Protein AF-A0A1V4T0J8-F1 (afdb_monomer)

Structure (mmCIF, N/CA/C/O backbone):
data_AF-A0A1V4T0J8-F1
#
_entry.id   AF-A0A1V4T0J8-F1
#
loop_
_atom_site.group_PDB
_atom_site.id
_atom_site.type_symbol
_atom_site.label_atom_id
_atom_site.label_alt_id
_atom_site.label_comp_id
_atom_site.label_asym_id
_atom_site.label_entity_id
_atom_site.label_seq_id
_atom_site.pdbx_PDB_ins_code
_atom_site.Cartn_x
_atom_site.Cartn_y
_atom_site.Cartn_z
_atom_site.occupancy
_atom_site.B_iso_or_equiv
_atom_site.auth_seq_id
_atom_site.auth_comp_id
_atom_site.auth_asym_id
_atom_site.auth_atom_id
_atom_site.pdbx_PDB_model_num
ATOM 1 N N . GLU A 1 1 ? 4.152 -13.147 -0.275 1.00 86.25 1 GLU A N 1
ATOM 2 C CA . GLU A 1 1 ? 4.054 -11.959 -1.147 1.00 86.25 1 GLU A CA 1
ATOM 3 C C . GLU A 1 1 ? 3.995 -10.696 -0.286 1.00 86.25 1 GLU A C 1
ATOM 5 O O . GLU A 1 1 ? 3.282 -10.705 0.717 1.00 86.25 1 GLU A O 1
ATOM 10 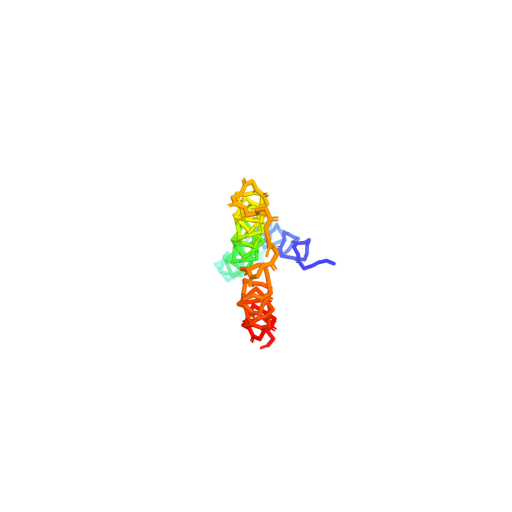N N . PHE A 1 2 ? 4.764 -9.654 -0.624 1.00 94.50 2 PHE A N 1
ATOM 11 C CA . PHE A 1 2 ? 4.888 -8.417 0.167 1.00 94.50 2 PHE A CA 1
ATOM 12 C C . PHE A 1 2 ? 3.608 -7.562 0.140 1.00 94.50 2 PHE A C 1
ATOM 14 O O . PHE A 1 2 ? 3.128 -7.129 1.188 1.00 94.50 2 PHE A O 1
ATOM 21 N N . VAL A 1 3 ? 2.969 -7.434 -1.027 1.00 96.19 3 VAL A N 1
ATOM 22 C CA . VAL A 1 3 ? 1.692 -6.718 -1.207 1.00 96.19 3 VAL A CA 1
ATOM 23 C C . VAL A 1 3 ? 0.604 -7.243 -0.262 1.00 96.19 3 VAL A C 1
ATOM 25 O O . VAL A 1 3 ? -0.064 -6.469 0.431 1.00 96.19 3 VAL A O 1
ATOM 28 N N . GLY A 1 4 ? 0.440 -8.568 -0.184 1.00 97.31 4 GLY A N 1
ATOM 29 C CA . GLY A 1 4 ? -0.514 -9.205 0.728 1.00 97.31 4 GLY A CA 1
ATOM 30 C C . GLY A 1 4 ? -0.209 -8.931 2.206 1.00 97.31 4 GLY A C 1
ATOM 31 O O . GLY A 1 4 ? -1.126 -8.693 2.995 1.00 97.31 4 GLY A O 1
ATOM 32 N N . PHE A 1 5 ? 1.075 -8.891 2.574 1.00 97.81 5 PHE A N 1
ATOM 33 C CA . PHE A 1 5 ? 1.518 -8.553 3.927 1.00 97.81 5 PHE A CA 1
ATOM 34 C C . PHE A 1 5 ? 1.153 -7.109 4.305 1.00 97.81 5 PHE A C 1
ATOM 36 O O . PHE A 1 5 ? 0.586 -6.891 5.380 1.00 97.81 5 PHE A O 1
ATOM 43 N N . CYS A 1 6 ? 1.394 -6.133 3.426 1.00 98.31 6 CYS A N 1
ATOM 44 C CA . CYS A 1 6 ? 1.012 -4.740 3.670 1.00 98.31 6 CYS A CA 1
ATOM 45 C C . CYS A 1 6 ? -0.511 -4.588 3.790 1.00 98.31 6 CYS A C 1
ATOM 47 O O . CYS A 1 6 ? -0.989 -4.054 4.792 1.00 98.31 6 CYS A O 1
ATOM 49 N N . LYS A 1 7 ? -1.287 -5.151 2.850 1.00 98.25 7 LYS A N 1
ATOM 50 C CA . LYS A 1 7 ? -2.765 -5.130 2.881 1.00 98.25 7 LYS A CA 1
ATOM 51 C C . LYS A 1 7 ? -3.329 -5.697 4.186 1.00 98.25 7 LYS A C 1
ATOM 53 O O . LYS A 1 7 ? -4.173 -5.066 4.825 1.00 98.25 7 LYS A O 1
ATOM 58 N N . GLY A 1 8 ? -2.833 -6.862 4.610 1.00 98.31 8 GLY A N 1
ATOM 59 C CA . GLY A 1 8 ? -3.260 -7.498 5.856 1.00 98.31 8 GLY A CA 1
ATOM 60 C C . GLY A 1 8 ? -2.954 -6.645 7.088 1.00 98.31 8 GLY A C 1
ATOM 61 O O . GLY A 1 8 ? -3.783 -6.545 7.993 1.00 98.31 8 GLY A O 1
ATOM 62 N N . ASN A 1 9 ? -1.795 -5.982 7.120 1.00 98.69 9 ASN A N 1
ATOM 63 C CA . ASN A 1 9 ? -1.437 -5.089 8.218 1.00 98.69 9 ASN A CA 1
ATOM 64 C C . ASN A 1 9 ? -2.302 -3.827 8.255 1.00 98.69 9 ASN A C 1
ATOM 66 O O . ASN A 1 9 ? -2.806 -3.501 9.329 1.00 98.69 9 ASN A O 1
ATOM 70 N N . VAL A 1 10 ? -2.528 -3.161 7.116 1.00 98.69 10 VAL A N 1
ATOM 71 C CA . VAL A 1 10 ? -3.428 -1.997 7.034 1.00 98.69 10 VAL A CA 1
ATOM 72 C C . VAL A 1 10 ? -4.795 -2.350 7.621 1.00 98.69 10 VAL A C 1
ATOM 74 O O . VAL A 1 10 ? -5.253 -1.688 8.552 1.00 98.69 10 VAL A O 1
ATOM 77 N N . LEU A 1 11 ? -5.405 -3.448 7.156 1.00 98.62 11 LEU A N 1
ATOM 78 C CA . LEU A 1 11 ? -6.713 -3.890 7.643 1.00 98.62 11 LEU A CA 1
ATOM 79 C C . LEU A 1 11 ? -6.686 -4.218 9.143 1.00 98.62 11 LEU A C 1
ATOM 81 O O . LEU A 1 11 ? -7.535 -3.746 9.896 1.00 98.62 11 LEU A O 1
ATOM 85 N N . LYS A 1 12 ? -5.687 -4.980 9.601 1.00 98.44 12 LYS A N 1
ATOM 86 C CA . LYS A 1 12 ? -5.515 -5.341 11.017 1.00 98.44 12 LYS A CA 1
ATOM 87 C C . LYS A 1 12 ? -5.498 -4.111 11.928 1.00 98.44 12 LYS A C 1
ATOM 89 O O . LYS A 1 12 ? -6.126 -4.132 12.986 1.00 98.44 12 LYS A O 1
ATOM 94 N N . TYR A 1 13 ? -4.760 -3.066 11.556 1.00 98.75 13 TYR A N 1
ATOM 95 C CA . TYR A 1 13 ? -4.635 -1.862 12.376 1.00 98.75 13 TYR A CA 1
ATOM 96 C C . TYR A 1 13 ? -5.896 -0.988 12.328 1.00 98.75 13 TYR A C 1
ATOM 98 O O . TYR A 1 13 ? -6.333 -0.509 13.372 1.00 98.75 13 TYR A O 1
ATOM 106 N N . LEU A 1 14 ? -6.544 -0.872 11.165 1.00 98.56 14 LEU A N 1
ATOM 107 C CA . LEU A 1 14 ? -7.829 -0.174 11.029 1.00 98.56 14 LEU A CA 1
ATOM 108 C C . LEU A 1 14 ? -8.978 -0.854 11.782 1.00 98.56 14 LEU A C 1
ATOM 110 O O . LEU A 1 14 ? -9.901 -0.173 12.215 1.00 98.56 14 LEU A O 1
ATOM 114 N N . LEU A 1 15 ? -8.949 -2.177 11.947 1.00 98.44 15 LEU A N 1
ATOM 115 C CA . LEU A 1 15 ? -9.995 -2.890 12.685 1.00 98.44 15 LEU A CA 1
ATOM 116 C C . LEU A 1 15 ? -9.823 -2.785 14.203 1.00 98.44 15 LEU A C 1
ATOM 118 O O . LEU A 1 15 ? -10.816 -2.749 14.919 1.00 98.44 15 LEU A O 1
ATOM 122 N N . ARG A 1 16 ? -8.583 -2.734 14.707 1.00 98.38 16 ARG A N 1
ATOM 123 C CA . ARG A 1 16 ? -8.311 -2.849 16.151 1.00 98.38 16 ARG A CA 1
ATOM 124 C C . ARG A 1 16 ? -8.119 -1.516 16.881 1.00 98.38 16 ARG A C 1
ATOM 126 O O . ARG A 1 16 ? -8.058 -1.522 18.106 1.00 98.38 16 ARG A O 1
ATOM 133 N N . TYR A 1 17 ? -7.958 -0.399 16.165 1.00 98.50 17 TYR A N 1
ATOM 134 C CA . TYR A 1 17 ? -7.484 0.854 16.770 1.00 98.50 17 TYR A CA 1
ATOM 135 C C . TYR A 1 17 ? -8.369 1.349 17.921 1.00 98.50 17 TYR A C 1
ATOM 137 O O . T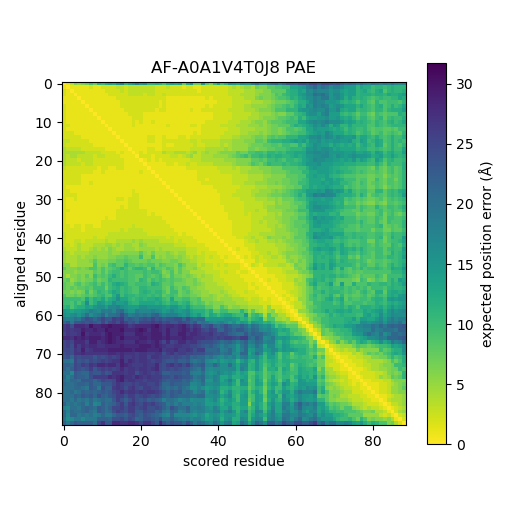YR A 1 17 ? -7.846 1.832 18.919 1.00 98.50 17 TYR A O 1
ATOM 145 N N . LYS A 1 18 ? -9.695 1.181 17.828 1.00 97.94 18 LYS A N 1
ATOM 146 C CA . LYS A 1 18 ? -10.628 1.595 18.891 1.00 97.94 18 LYS A CA 1
ATOM 147 C C . LYS A 1 18 ? -10.464 0.789 20.181 1.00 97.94 18 LYS A C 1
ATOM 149 O O . LYS A 1 18 ? -10.682 1.337 21.255 1.00 97.94 18 LYS A O 1
ATOM 154 N N . ASP A 1 19 ? -10.047 -0.470 20.062 1.00 98.25 19 ASP A N 1
ATOM 155 C CA . ASP A 1 19 ? -10.047 -1.443 21.159 1.00 98.25 19 ASP A CA 1
ATOM 156 C C . ASP A 1 19 ? -8.644 -1.713 21.729 1.00 98.25 19 ASP A C 1
ATOM 158 O O . ASP A 1 19 ? -8.500 -2.439 22.713 1.00 98.25 19 ASP A O 1
ATOM 162 N N . LYS A 1 20 ? -7.591 -1.177 21.096 1.00 97.88 20 LYS A N 1
ATOM 163 C CA . LYS A 1 20 ? -6.191 -1.397 21.488 1.00 97.88 20 LYS A CA 1
ATOM 164 C C . LYS A 1 20 ? -5.398 -0.104 21.628 1.00 97.88 20 LYS A C 1
ATOM 166 O O . LYS A 1 20 ? -5.385 0.478 22.706 1.00 97.88 20 LYS A O 1
ATOM 171 N N . ASN A 1 21 ? -4.703 0.328 20.575 1.00 97.62 21 ASN A N 1
ATOM 172 C CA . ASN A 1 21 ? -3.658 1.345 20.716 1.00 97.62 21 ASN A CA 1
ATOM 173 C C . ASN A 1 21 ? -4.071 2.719 20.162 1.00 97.62 21 ASN A C 1
ATOM 175 O O . ASN A 1 21 ? -3.246 3.629 20.091 1.00 97.62 21 ASN A O 1
ATOM 179 N N . GLY A 1 22 ? -5.334 2.892 19.756 1.00 98.12 22 GLY A N 1
ATOM 180 C CA . GLY A 1 22 ? -5.860 4.170 19.288 1.00 98.12 22 GLY A CA 1
ATOM 181 C C . GLY A 1 22 ? -5.058 4.732 18.118 1.00 98.12 22 GLY A C 1
ATOM 182 O O . GLY A 1 22 ? -4.888 4.089 17.082 1.00 98.12 22 GLY A O 1
ATOM 183 N N . LEU A 1 23 ? -4.553 5.950 18.304 1.00 98.31 23 LEU A N 1
ATOM 184 C CA . LEU A 1 23 ? -3.799 6.685 17.293 1.00 98.31 23 LEU A CA 1
ATOM 185 C C . LEU A 1 23 ? -2.564 5.923 16.784 1.00 98.31 23 LEU A C 1
ATOM 187 O O . LEU A 1 23 ? -2.310 5.941 15.584 1.00 98.31 23 LEU A O 1
ATOM 191 N N . GLU A 1 24 ? -1.849 5.199 17.650 1.00 98.50 24 GLU A N 1
ATOM 192 C CA . GLU A 1 24 ? -0.634 4.461 17.266 1.00 98.50 24 GLU A CA 1
ATOM 193 C C . GLU A 1 24 ? -0.929 3.399 16.190 1.00 98.50 24 GLU A C 1
ATOM 195 O O . GLU A 1 24 ? -0.125 3.149 15.292 1.00 98.50 24 GLU A O 1
ATOM 200 N N . ASP A 1 25 ? -2.107 2.770 16.244 1.00 98.69 25 ASP A N 1
ATOM 201 C CA . ASP A 1 25 ? -2.513 1.809 15.220 1.00 98.69 25 ASP A CA 1
ATOM 202 C C . ASP A 1 25 ? -2.850 2.502 13.900 1.00 98.69 25 ASP A C 1
ATOM 204 O O . ASP A 1 25 ? -2.488 1.996 12.840 1.00 98.69 25 ASP A O 1
ATOM 208 N N . LEU A 1 26 ? -3.473 3.680 13.939 1.00 98.75 26 LEU A N 1
ATOM 209 C CA . LEU A 1 26 ? -3.725 4.462 12.728 1.00 98.75 26 LEU A CA 1
ATOM 210 C C . LEU A 1 26 ? -2.414 4.912 12.067 1.00 98.75 26 LEU A C 1
ATOM 212 O O . LEU A 1 26 ? -2.289 4.855 10.843 1.00 98.75 26 LEU A O 1
ATOM 216 N N . GLU A 1 27 ? -1.408 5.286 12.859 1.00 98.75 27 GLU A N 1
ATOM 217 C CA . GLU A 1 27 ? -0.068 5.606 12.357 1.00 98.75 27 GLU A CA 1
ATOM 218 C C . GLU A 1 27 ? 0.609 4.387 11.721 1.00 98.75 27 GLU A C 1
ATOM 220 O O . GLU A 1 27 ? 1.160 4.488 10.623 1.00 98.75 27 GLU A O 1
ATOM 225 N N . LYS A 1 28 ? 0.495 3.204 12.337 1.00 98.56 28 LYS A N 1
ATOM 226 C CA . LYS A 1 28 ? 0.973 1.954 11.726 1.00 98.56 28 LYS A CA 1
ATOM 227 C C . LYS A 1 28 ? 0.239 1.648 10.425 1.00 98.56 28 LYS A C 1
ATOM 229 O O . LYS A 1 28 ? 0.889 1.319 9.436 1.00 98.56 28 LYS A O 1
ATOM 234 N N . ALA A 1 29 ? -1.087 1.788 10.387 1.00 98.75 29 ALA A N 1
ATOM 235 C CA . ALA A 1 29 ? -1.869 1.598 9.166 1.00 98.75 29 ALA A CA 1
ATOM 236 C C . ALA A 1 29 ? -1.375 2.518 8.038 1.00 98.75 29 ALA A C 1
ATOM 238 O O . ALA A 1 29 ? -1.187 2.053 6.916 1.00 98.75 29 ALA A O 1
ATOM 239 N N . LYS A 1 30 ? -1.091 3.790 8.347 1.00 98.69 30 LYS A N 1
ATOM 240 C CA . LYS A 1 30 ? -0.519 4.754 7.398 1.00 98.69 30 LYS A CA 1
ATOM 241 C C . LYS A 1 30 ? 0.838 4.299 6.852 1.00 98.69 30 LYS A C 1
ATOM 243 O O . LYS A 1 30 ? 1.047 4.382 5.648 1.00 98.69 30 LYS A O 1
ATOM 248 N N . ILE A 1 31 ? 1.739 3.793 7.698 1.00 98.56 31 ILE A N 1
ATOM 249 C CA . ILE A 1 31 ? 3.059 3.296 7.264 1.00 98.56 31 ILE A CA 1
ATOM 250 C C . ILE A 1 31 ? 2.908 2.148 6.259 1.00 98.56 31 ILE A C 1
ATOM 252 O O . ILE A 1 31 ? 3.470 2.208 5.169 1.00 98.56 31 ILE A O 1
ATOM 256 N N . TYR A 1 32 ? 2.110 1.130 6.592 1.00 98.62 32 TYR A N 1
ATOM 257 C CA . TYR A 1 32 ? 1.903 -0.011 5.695 1.00 98.62 32 TYR A CA 1
ATOM 258 C C . TYR A 1 32 ? 1.176 0.370 4.405 1.00 98.62 32 TYR A C 1
ATOM 260 O O . TYR A 1 32 ? 1.427 -0.231 3.361 1.00 98.62 32 TYR A O 1
ATOM 268 N N . LEU A 1 33 ? 0.280 1.357 4.467 1.00 98.62 33 LEU A N 1
ATOM 269 C CA . LEU A 1 33 ? -0.387 1.879 3.282 1.00 98.62 33 LEU A CA 1
ATOM 270 C C . LEU A 1 33 ? 0.602 2.604 2.365 1.00 98.62 33 LEU A C 1
ATOM 272 O O . LEU A 1 33 ? 0.558 2.385 1.161 1.00 98.62 33 LEU A O 1
ATOM 276 N N . ASN A 1 34 ? 1.513 3.404 2.922 1.00 98.50 34 ASN A N 1
ATOM 277 C CA . ASN A 1 34 ? 2.554 4.068 2.140 1.00 98.50 34 ASN A CA 1
ATOM 278 C C . ASN A 1 34 ? 3.457 3.050 1.438 1.00 98.50 34 ASN A C 1
ATOM 280 O O . ASN A 1 34 ? 3.632 3.143 0.232 1.00 98.50 34 ASN A O 1
ATOM 284 N N . TRP A 1 35 ? 3.932 2.020 2.147 1.00 98.19 35 TRP A N 1
ATOM 285 C CA . TRP A 1 35 ? 4.740 0.963 1.524 1.00 98.19 35 TRP A CA 1
ATOM 286 C C . TRP A 1 35 ? 4.003 0.227 0.405 1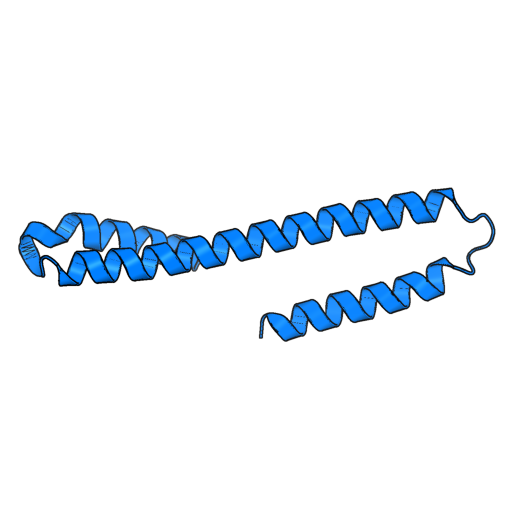.00 98.19 35 TRP A C 1
ATOM 288 O O . TRP A 1 35 ? 4.604 -0.130 -0.601 1.00 98.19 35 TRP A O 1
ATOM 298 N N . LEU A 1 36 ? 2.697 -0.001 0.567 1.00 98.00 36 LEU A N 1
ATOM 299 C CA . LEU A 1 36 ? 1.879 -0.590 -0.489 1.00 98.00 36 LEU A CA 1
ATOM 300 C C . LEU A 1 36 ? 1.772 0.333 -1.711 1.00 98.00 36 LEU A C 1
ATOM 302 O O . LEU A 1 36 ? 1.801 -0.156 -2.835 1.00 98.00 36 LEU A O 1
ATOM 306 N N . ILE A 1 37 ? 1.623 1.642 -1.500 1.00 97.44 37 ILE A N 1
ATOM 307 C CA . ILE A 1 37 ? 1.586 2.625 -2.589 1.00 97.44 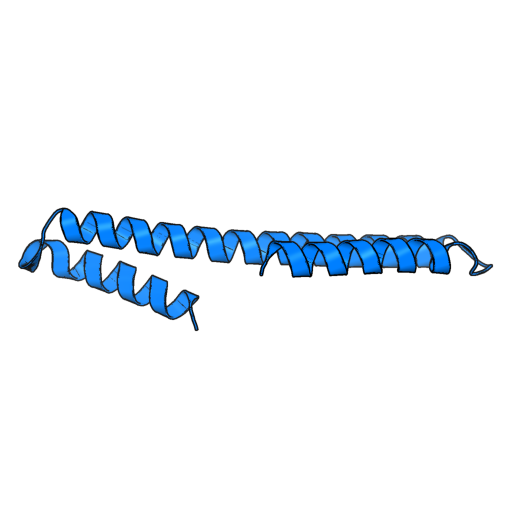37 ILE A CA 1
ATOM 308 C C . ILE A 1 37 ? 2.925 2.641 -3.330 1.00 97.44 37 ILE A C 1
ATOM 310 O O . ILE A 1 37 ? 2.924 2.561 -4.554 1.00 97.44 37 ILE A O 1
ATOM 314 N N . ASP A 1 38 ? 4.042 2.690 -2.603 1.00 95.94 38 ASP A N 1
ATOM 315 C CA . ASP A 1 38 ? 5.386 2.728 -3.187 1.00 95.94 38 ASP A CA 1
ATOM 316 C C . ASP A 1 38 ? 5.652 1.501 -4.075 1.00 95.94 38 ASP A C 1
ATOM 318 O O . ASP A 1 38 ? 6.127 1.644 -5.202 1.00 95.94 38 ASP A O 1
ATOM 322 N N . GLU A 1 39 ? 5.274 0.306 -3.605 1.00 94.38 39 GLU A N 1
ATOM 323 C CA . GLU A 1 39 ? 5.414 -0.940 -4.369 1.00 94.38 39 GLU A CA 1
ATOM 324 C C . GLU A 1 39 ? 4.610 -0.900 -5.677 1.00 94.38 39 GLU A C 1
ATOM 326 O O . GLU A 1 39 ? 5.138 -1.187 -6.750 1.00 94.38 39 GLU A O 1
ATOM 331 N N . LEU A 1 40 ? 3.340 -0.484 -5.615 1.00 93.12 40 LEU A N 1
ATOM 332 C CA . LEU A 1 40 ? 2.476 -0.426 -6.799 1.00 93.12 40 LEU A CA 1
ATOM 333 C C . LEU A 1 40 ? 2.934 0.645 -7.798 1.00 93.12 40 LEU A C 1
ATOM 335 O O . LEU A 1 40 ? 2.853 0.434 -9.006 1.00 93.12 40 LEU A O 1
ATOM 339 N N . VAL A 1 41 ? 3.460 1.774 -7.314 1.00 93.56 41 VAL A N 1
ATOM 340 C CA . VAL A 1 41 ? 4.062 2.803 -8.173 1.00 93.56 41 VAL A CA 1
ATOM 341 C C . VAL A 1 41 ? 5.304 2.260 -8.875 1.00 93.56 41 VAL A C 1
ATOM 343 O O . VAL A 1 41 ? 5.469 2.485 -10.074 1.00 93.56 41 VAL A O 1
ATOM 346 N N . ALA A 1 42 ? 6.170 1.531 -8.167 1.00 88.38 42 ALA A N 1
ATOM 347 C CA . ALA A 1 42 ? 7.345 0.909 -8.770 1.00 88.38 42 ALA A CA 1
ATOM 348 C C . ALA A 1 42 ? 6.952 -0.124 -9.840 1.00 88.38 42 ALA A C 1
ATOM 350 O O . ALA A 1 42 ? 7.524 -0.129 -10.934 1.00 88.38 42 ALA A O 1
ATOM 351 N N . GLU A 1 43 ? 5.944 -0.955 -9.564 1.00 89.12 43 GLU A N 1
ATOM 352 C CA . GLU A 1 43 ? 5.392 -1.900 -10.538 1.00 89.12 43 GLU A CA 1
ATOM 353 C C . GLU A 1 43 ? 4.846 -1.192 -11.787 1.00 89.12 43 GLU A C 1
ATOM 355 O O . GLU A 1 43 ? 5.163 -1.596 -12.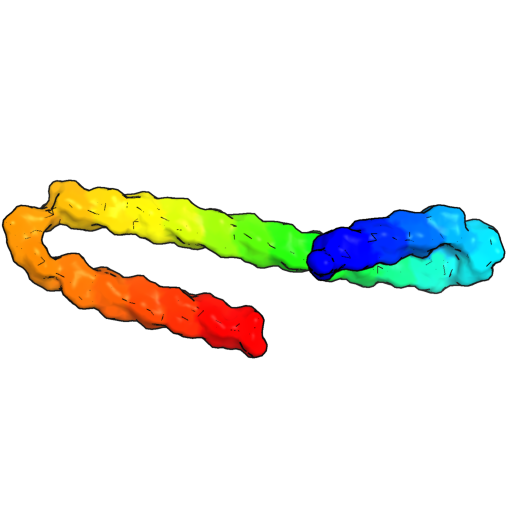907 1.00 89.12 43 GLU A O 1
ATOM 360 N N . ASP A 1 44 ? 4.062 -0.125 -11.627 1.00 89.44 44 ASP A N 1
ATOM 361 C CA . ASP A 1 44 ? 3.459 0.603 -12.750 1.00 89.44 44 ASP A CA 1
ATOM 362 C C . ASP A 1 44 ? 4.491 1.374 -13.581 1.00 89.44 44 ASP A C 1
ATOM 364 O O . ASP A 1 44 ? 4.427 1.373 -14.816 1.00 89.44 44 ASP A O 1
ATOM 368 N N . LEU A 1 45 ? 5.498 1.972 -12.937 1.00 85.00 45 LEU A N 1
ATOM 369 C CA . LEU A 1 45 ? 6.635 2.560 -13.643 1.00 85.00 45 LEU A CA 1
ATOM 370 C C . LEU A 1 45 ? 7.355 1.494 -14.465 1.00 85.00 45 LEU A C 1
ATOM 372 O O . LEU A 1 45 ? 7.639 1.716 -15.641 1.00 85.00 45 LEU A O 1
ATOM 376 N N . ASN A 1 46 ? 7.617 0.325 -13.877 1.00 81.44 46 ASN A N 1
ATOM 377 C CA . ASN A 1 46 ? 8.299 -0.757 -14.572 1.00 81.44 46 ASN A CA 1
ATOM 378 C C . ASN A 1 46 ? 7.528 -1.221 -15.813 1.00 81.44 46 ASN A C 1
ATOM 380 O O . ASN A 1 46 ? 8.161 -1.318 -16.864 1.00 81.44 46 ASN A O 1
ATOM 384 N N . LYS A 1 47 ? 6.200 -1.388 -15.723 1.00 85.31 47 LYS A N 1
ATOM 385 C CA . LYS A 1 47 ? 5.334 -1.699 -16.877 1.00 85.31 47 LYS A CA 1
ATOM 386 C C . LYS A 1 47 ? 5.423 -0.624 -17.956 1.00 85.31 47 LYS A C 1
ATOM 388 O O . LYS A 1 47 ? 5.685 -0.940 -19.108 1.00 85.31 47 LYS A O 1
ATOM 393 N N . THR A 1 48 ? 5.309 0.648 -17.568 1.00 81.75 48 THR A N 1
ATOM 394 C CA . THR A 1 48 ? 5.387 1.784 -18.504 1.00 81.75 48 THR A CA 1
ATOM 395 C C . THR A 1 48 ? 6.728 1.808 -19.247 1.00 81.75 48 THR A C 1
ATOM 397 O O . THR A 1 48 ? 6.791 2.100 -20.440 1.00 81.75 48 THR A O 1
ATOM 400 N N . PHE A 1 49 ? 7.831 1.509 -18.554 1.00 83.94 49 PHE A N 1
ATOM 401 C CA . PHE A 1 49 ? 9.147 1.408 -19.187 1.00 83.94 49 PHE A CA 1
ATOM 402 C C . PHE A 1 49 ? 9.227 0.250 -20.179 1.00 83.94 49 PHE A C 1
ATOM 404 O O . PHE A 1 49 ? 9.805 0.429 -21.250 1.00 83.94 49 PHE A O 1
ATOM 411 N N . ASP A 1 50 ? 8.678 -0.909 -19.825 1.00 78.88 50 ASP A N 1
ATOM 412 C CA . ASP A 1 50 ? 8.730 -2.104 -20.662 1.00 78.88 50 ASP A CA 1
ATOM 413 C C . ASP A 1 50 ? 7.859 -1.920 -21.923 1.00 78.88 50 ASP A C 1
ATOM 415 O O . ASP A 1 50 ? 8.330 -2.167 -23.030 1.00 78.88 50 ASP A O 1
ATOM 419 N N . GLU A 1 51 ? 6.664 -1.334 -21.792 1.00 85.19 51 GLU A N 1
ATOM 420 C CA . GLU A 1 51 ? 5.792 -0.966 -22.920 1.00 85.19 51 GLU A CA 1
ATOM 421 C C . GLU A 1 51 ? 6.478 0.005 -23.896 1.00 85.19 51 GLU A C 1
ATOM 423 O O . GLU A 1 51 ? 6.483 -0.212 -25.110 1.00 85.19 51 GLU A O 1
ATOM 428 N N . ARG A 1 52 ? 7.115 1.062 -23.370 1.00 84.00 52 ARG A N 1
ATOM 429 C CA . ARG A 1 52 ? 7.861 2.035 -24.188 1.00 84.00 52 ARG A CA 1
ATOM 430 C C . ARG A 1 52 ? 9.074 1.418 -24.873 1.00 84.00 52 ARG A C 1
ATOM 432 O O . ARG A 1 52 ? 9.447 1.830 -25.968 1.00 84.00 52 ARG A O 1
ATOM 439 N N . PHE A 1 53 ? 9.728 0.471 -24.214 1.00 81.69 53 PHE A N 1
ATOM 440 C CA . PHE A 1 53 ? 10.871 -0.231 -24.773 1.00 81.69 53 PHE A CA 1
ATOM 441 C C . PHE A 1 53 ? 10.453 -1.102 -25.961 1.00 81.69 53 PHE A C 1
ATOM 443 O O . PHE A 1 53 ? 11.082 -1.029 -27.015 1.00 81.69 53 PHE A O 1
ATOM 450 N N . GLU A 1 54 ? 9.359 -1.854 -25.821 1.00 81.56 54 GLU A N 1
ATOM 451 C CA . GLU A 1 54 ? 8.786 -2.644 -26.914 1.00 81.56 54 GLU A CA 1
ATOM 452 C C . GLU A 1 54 ? 8.352 -1.771 -28.099 1.00 81.56 54 GLU A C 1
ATOM 454 O O . GLU A 1 54 ? 8.516 -2.164 -29.253 1.00 81.56 54 GLU A O 1
ATOM 459 N N . GLU A 1 55 ? 7.807 -0.580 -27.840 1.00 83.00 55 GLU A N 1
ATOM 460 C CA . GLU A 1 55 ? 7.458 0.382 -28.890 1.00 83.00 55 GLU A CA 1
ATOM 461 C C . GLU A 1 55 ? 8.693 0.845 -29.677 1.00 83.00 55 GLU A C 1
ATOM 463 O O . GLU A 1 55 ? 8.698 0.767 -30.905 1.00 83.00 55 GLU A O 1
ATOM 468 N N . ILE A 1 56 ? 9.771 1.226 -28.983 1.00 72.50 56 ILE A N 1
ATOM 469 C CA . ILE A 1 56 ? 11.036 1.631 -29.618 1.00 72.50 56 ILE A CA 1
ATOM 470 C C . ILE A 1 56 ? 11.645 0.476 -30.427 1.00 72.50 56 ILE A C 1
ATOM 472 O O . ILE A 1 56 ? 12.110 0.689 -31.548 1.00 72.50 56 ILE A O 1
ATOM 476 N N . GLU A 1 57 ? 11.636 -0.751 -29.896 1.00 72.19 57 GLU A N 1
ATOM 477 C CA . GLU A 1 57 ? 12.129 -1.926 -30.626 1.00 72.19 57 GLU A CA 1
ATOM 478 C C . GLU A 1 57 ? 11.335 -2.179 -31.919 1.00 72.19 57 GLU A C 1
ATOM 480 O O . GLU A 1 57 ? 11.938 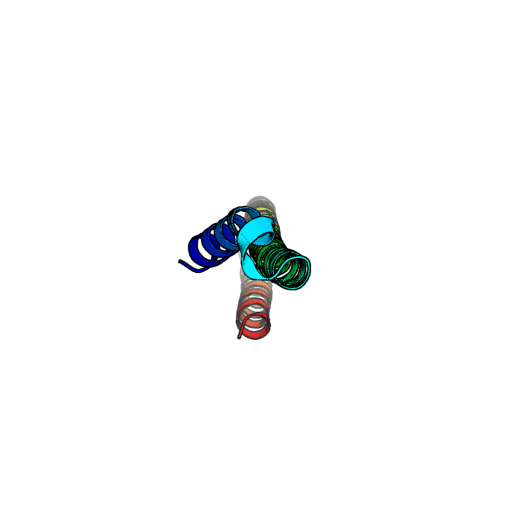-2.525 -32.940 1.00 72.19 57 GLU A O 1
ATOM 485 N N . ARG A 1 58 ? 10.009 -1.972 -31.906 1.00 71.44 58 ARG A N 1
ATOM 486 C CA . ARG A 1 58 ? 9.158 -2.086 -33.104 1.00 71.44 58 ARG A CA 1
ATOM 487 C C . ARG A 1 58 ? 9.480 -1.008 -34.141 1.00 71.44 58 ARG A C 1
ATOM 489 O O . ARG A 1 58 ? 9.667 -1.339 -35.310 1.00 71.44 58 ARG A O 1
ATOM 496 N N . GLU A 1 59 ? 9.602 0.254 -33.729 1.00 73.94 59 GLU A N 1
ATOM 497 C CA . GLU A 1 59 ? 9.915 1.363 -34.645 1.00 73.94 59 GLU A CA 1
ATOM 498 C C . GLU A 1 59 ? 11.277 1.212 -35.340 1.00 73.94 59 GLU A C 1
ATOM 500 O O . GLU A 1 59 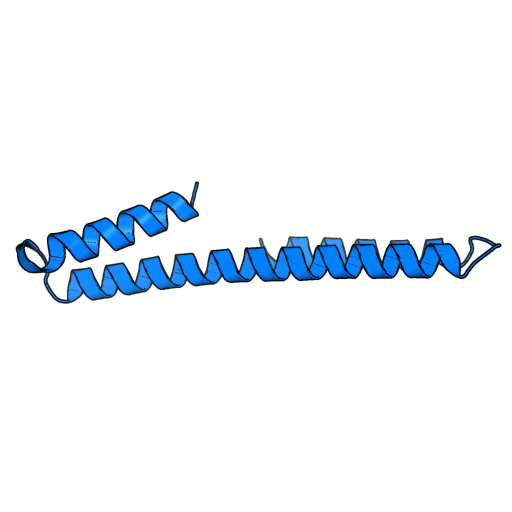? 11.447 1.611 -36.495 1.00 73.94 59 GLU A O 1
ATOM 505 N N . GLU A 1 60 ? 12.270 0.660 -34.643 1.00 65.06 60 GLU A N 1
ATOM 506 C CA . GLU A 1 60 ? 13.612 0.454 -35.193 1.00 65.06 60 GLU A CA 1
ATOM 507 C C . GLU A 1 60 ? 13.657 -0.684 -36.225 1.00 65.06 60 GLU A C 1
ATOM 509 O O . GLU A 1 60 ? 14.419 -0.608 -37.194 1.00 65.06 60 GLU A O 1
ATOM 514 N N . GLN A 1 61 ? 12.820 -1.719 -36.074 1.00 61.19 61 GLN A N 1
ATOM 515 C CA . GLN A 1 61 ? 12.726 -2.815 -37.048 1.00 61.19 61 GLN A CA 1
ATOM 516 C C . GLN A 1 61 ? 12.149 -2.360 -38.396 1.00 61.19 61 GLN A C 1
ATOM 518 O O . GLN A 1 61 ? 12.546 -2.888 -39.435 1.00 61.19 61 GLN A O 1
ATOM 523 N N . GLU A 1 62 ? 11.281 -1.347 -38.411 1.00 60.31 62 GLU A N 1
ATOM 524 C CA . GLU A 1 62 ? 10.714 -0.806 -39.653 1.00 60.31 62 GLU A CA 1
ATOM 525 C C . GLU A 1 62 ? 11.683 0.107 -40.429 1.00 60.31 62 GLU A C 1
ATOM 527 O O . GLU A 1 62 ? 11.493 0.324 -41.627 1.00 60.31 62 GLU A O 1
ATOM 532 N N . LYS A 1 63 ? 12.746 0.633 -39.798 1.00 59.78 63 LYS A N 1
ATOM 533 C CA . LYS A 1 63 ? 13.578 1.707 -40.383 1.00 59.78 63 LYS A CA 1
ATOM 534 C C . LYS A 1 63 ? 14.886 1.270 -41.056 1.00 59.78 63 LYS A C 1
ATOM 536 O O . LYS A 1 63 ? 15.484 2.095 -41.746 1.00 59.78 63 LYS A O 1
ATOM 541 N N . CYS A 1 64 ? 15.372 0.030 -40.916 1.00 47.09 64 CYS A N 1
ATOM 542 C CA . CYS A 1 64 ? 16.708 -0.323 -41.433 1.00 47.09 64 CYS A CA 1
ATOM 543 C C . CYS A 1 64 ? 16.782 -1.668 -42.175 1.00 47.09 64 CYS A C 1
ATOM 545 O O . CYS A 1 64 ? 16.774 -2.738 -41.574 1.00 47.09 64 CYS A O 1
ATOM 547 N N . SER A 1 65 ? 17.001 -1.607 -43.492 1.00 51.28 65 SER A N 1
ATOM 548 C CA . SER A 1 65 ? 17.258 -2.759 -44.371 1.00 51.28 65 SER A CA 1
ATOM 549 C C . SER A 1 65 ? 18.682 -3.339 -44.277 1.00 51.28 65 SER A C 1
ATOM 551 O O . SER A 1 65 ? 18.993 -4.300 -44.980 1.00 51.28 65 SER A O 1
ATOM 553 N N . CYS A 1 66 ? 19.571 -2.783 -43.439 1.00 48.59 66 CYS A N 1
ATOM 554 C CA . CYS A 1 66 ? 20.990 -3.160 -43.399 1.00 48.59 66 CYS A CA 1
ATOM 555 C C . CYS A 1 66 ? 21.613 -3.246 -41.989 1.00 48.59 66 CYS A C 1
ATOM 557 O O . CYS A 1 66 ? 22.782 -2.927 -41.828 1.00 48.59 66 CYS A O 1
ATOM 559 N N . GLY A 1 67 ? 20.879 -3.674 -40.954 1.00 53.78 67 GLY A N 1
ATOM 560 C CA . GLY A 1 67 ? 21.411 -4.291 -39.714 1.00 53.78 67 GLY A CA 1
ATOM 561 C C . GLY A 1 67 ? 22.444 -3.547 -38.831 1.00 53.78 67 GLY A C 1
ATOM 562 O O . GLY A 1 67 ? 22.759 -4.035 -37.747 1.00 53.78 67 GLY A O 1
ATOM 563 N N . CYS A 1 68 ? 22.987 -2.388 -39.222 1.00 51.50 68 CYS A N 1
ATOM 564 C CA . CYS A 1 68 ? 24.145 -1.776 -38.552 1.00 51.50 68 CYS A CA 1
ATOM 565 C C . CYS A 1 68 ? 23.771 -0.917 -37.329 1.00 51.50 68 CYS A C 1
ATOM 567 O O . CYS A 1 68 ? 24.601 -0.696 -36.444 1.00 51.50 68 CYS A O 1
ATOM 569 N N . VAL A 1 69 ? 22.516 -0.462 -37.246 1.00 57.84 69 VAL A N 1
ATOM 570 C CA . VAL A 1 69 ? 22.002 0.378 -36.147 1.00 57.84 69 VAL A CA 1
ATOM 571 C C . VAL A 1 69 ? 21.535 -0.474 -34.958 1.00 57.84 69 VAL A C 1
ATOM 573 O O . VAL A 1 69 ? 21.783 -0.114 -33.805 1.00 57.84 69 VAL A O 1
ATOM 576 N N . ILE A 1 70 ? 21.001 -1.670 -35.228 1.00 59.59 70 ILE A N 1
ATOM 577 C CA . ILE A 1 70 ? 20.474 -2.619 -34.228 1.00 59.59 70 ILE A CA 1
ATOM 578 C C . ILE A 1 70 ? 21.540 -2.981 -33.178 1.00 59.59 70 ILE A C 1
ATOM 580 O O . ILE A 1 70 ? 21.265 -3.010 -31.979 1.00 59.59 70 ILE A O 1
ATOM 584 N N . ALA A 1 71 ? 22.797 -3.157 -33.598 1.00 57.47 71 ALA A N 1
ATOM 585 C CA . ALA A 1 71 ? 23.907 -3.462 -32.693 1.00 57.47 71 ALA A CA 1
ATOM 586 C C . ALA A 1 71 ? 24.248 -2.315 -31.716 1.00 57.47 71 ALA A C 1
ATOM 588 O O . ALA A 1 71 ? 24.762 -2.567 -30.622 1.00 57.47 71 ALA A O 1
ATOM 589 N N . LYS A 1 72 ? 23.985 -1.053 -32.089 1.00 62.50 72 LYS A N 1
ATOM 590 C CA . LYS A 1 72 ? 24.226 0.115 -31.223 1.00 62.50 72 LYS A CA 1
ATOM 591 C C . LYS A 1 72 ? 23.110 0.287 -30.196 1.00 62.50 72 LYS A C 1
ATOM 593 O O . LYS A 1 72 ? 23.405 0.551 -29.034 1.00 62.50 72 LYS A O 1
ATOM 598 N N . ILE A 1 73 ? 21.860 0.068 -30.593 1.00 64.38 73 ILE A N 1
ATOM 599 C CA . ILE A 1 73 ? 20.702 0.177 -29.697 1.00 64.38 73 ILE A CA 1
ATOM 600 C C . ILE A 1 73 ? 20.687 -0.977 -28.692 1.00 64.38 73 ILE A C 1
ATOM 602 O O . ILE A 1 73 ? 20.559 -0.726 -27.498 1.00 64.38 73 ILE A O 1
ATOM 606 N N . ALA A 1 74 ? 20.987 -2.211 -29.115 1.00 60.44 74 ALA A N 1
ATOM 607 C CA . ALA A 1 74 ? 21.135 -3.357 -28.210 1.00 60.44 74 ALA A CA 1
ATOM 608 C C . ALA A 1 74 ? 22.153 -3.118 -27.075 1.00 60.44 74 ALA A C 1
ATOM 610 O O . ALA A 1 74 ? 21.943 -3.565 -25.944 1.00 60.44 74 ALA A O 1
ATOM 611 N N . LYS A 1 75 ? 23.226 -2.356 -27.340 1.00 65.38 75 LYS A N 1
ATOM 612 C CA . LYS A 1 75 ? 24.199 -1.934 -26.318 1.00 65.38 75 LYS A CA 1
ATOM 613 C C . LYS A 1 75 ? 23.628 -0.907 -25.341 1.00 65.38 75 LYS A C 1
ATOM 615 O O . LYS A 1 75 ? 23.868 -1.014 -24.145 1.00 65.38 75 LYS A O 1
ATOM 620 N N . VAL A 1 76 ? 22.861 0.071 -25.817 1.00 68.50 76 VAL A N 1
ATOM 621 C CA . VAL A 1 76 ? 22.204 1.052 -24.936 1.00 68.50 76 VAL A CA 1
ATOM 622 C C . VAL A 1 76 ? 21.141 0.364 -24.075 1.00 68.50 76 VAL A C 1
ATOM 624 O O . VAL A 1 76 ? 21.078 0.590 -22.871 1.00 68.50 76 VAL A O 1
ATOM 627 N N . MET A 1 77 ? 20.372 -0.553 -24.659 1.00 66.38 77 MET A N 1
ATOM 628 C CA . MET A 1 77 ? 19.334 -1.312 -23.962 1.00 66.38 77 MET A CA 1
ATOM 629 C C . MET A 1 77 ? 19.893 -2.240 -22.880 1.00 66.38 77 MET A C 1
ATOM 631 O O . MET A 1 77 ? 19.308 -2.350 -21.805 1.00 66.38 77 MET A O 1
ATOM 635 N N . THR A 1 78 ? 21.040 -2.881 -23.119 1.00 67.12 78 THR A N 1
ATOM 636 C CA . THR A 1 78 ? 21.718 -3.685 -22.087 1.00 67.12 78 THR A CA 1
ATOM 637 C C . THR A 1 78 ? 22.237 -2.820 -20.941 1.00 67.12 78 THR A C 1
ATOM 639 O O . THR A 1 78 ? 22.109 -3.221 -19.787 1.00 67.12 78 THR A O 1
ATOM 642 N N . VAL A 1 79 ? 22.731 -1.610 -21.226 1.00 67.19 79 VAL A N 1
ATOM 643 C CA . VAL A 1 79 ? 23.134 -0.647 -20.186 1.00 67.19 79 VAL A CA 1
ATOM 644 C C . VAL A 1 79 ? 21.930 -0.170 -19.366 1.00 67.19 79 VAL A C 1
ATOM 646 O O . VAL A 1 79 ? 22.016 -0.155 -18.144 1.00 67.19 79 VAL A O 1
ATOM 649 N N . VAL A 1 80 ? 20.790 0.138 -19.996 1.00 68.50 80 VAL A N 1
ATOM 650 C CA . VAL A 1 80 ? 19.562 0.560 -19.289 1.00 68.50 80 VAL A CA 1
ATOM 651 C C . VAL A 1 80 ? 18.964 -0.572 -18.443 1.00 68.50 80 VAL A C 1
ATOM 653 O O . VAL A 1 80 ? 18.548 -0.348 -17.307 1.00 68.50 80 VAL A O 1
ATOM 656 N N . LYS A 1 81 ? 18.957 -1.813 -18.947 1.00 67.06 81 LYS A N 1
ATOM 657 C CA . LYS A 1 81 ? 18.529 -2.983 -18.159 1.00 67.06 81 LYS A CA 1
ATOM 658 C C . LYS A 1 81 ? 19.449 -3.217 -16.955 1.00 67.06 81 LYS A C 1
ATOM 660 O O . LYS A 1 81 ? 18.963 -3.509 -15.864 1.00 67.06 81 LYS A O 1
ATOM 665 N N . ALA A 1 82 ? 20.760 -3.032 -17.129 1.00 64.19 82 ALA A N 1
ATOM 666 C CA . ALA A 1 82 ? 21.731 -3.151 -16.046 1.00 64.19 82 ALA A CA 1
ATOM 667 C C . ALA A 1 82 ? 21.572 -2.046 -14.986 1.00 64.19 82 ALA A C 1
ATOM 669 O O . ALA A 1 82 ? 21.651 -2.337 -13.796 1.00 64.19 82 ALA A O 1
ATOM 670 N N . THR A 1 83 ? 21.293 -0.797 -15.377 1.00 65.94 83 THR A N 1
ATOM 671 C CA . THR A 1 83 ? 21.064 0.289 -14.409 1.00 65.94 83 THR A CA 1
ATOM 672 C C . THR A 1 83 ? 19.746 0.132 -13.651 1.00 65.94 83 THR A C 1
ATOM 674 O O . THR A 1 83 ? 19.718 0.411 -12.455 1.00 65.94 83 THR A O 1
ATOM 677 N N . LYS A 1 84 ? 18.683 -0.391 -14.285 1.00 65.00 84 LYS A N 1
ATOM 678 C CA . LYS A 1 84 ? 17.419 -0.751 -13.609 1.00 65.00 84 LYS A CA 1
ATOM 679 C C . LYS A 1 84 ? 17.672 -1.824 -12.536 1.00 65.00 84 LYS A C 1
ATOM 681 O O . LYS A 1 84 ? 17.252 -1.655 -11.402 1.00 65.00 84 LYS A O 1
ATOM 686 N N . ALA A 1 85 ? 18.454 -2.864 -12.837 1.00 59.75 85 ALA A N 1
ATOM 687 C CA . ALA A 1 85 ? 18.802 -3.912 -11.867 1.00 59.75 85 ALA A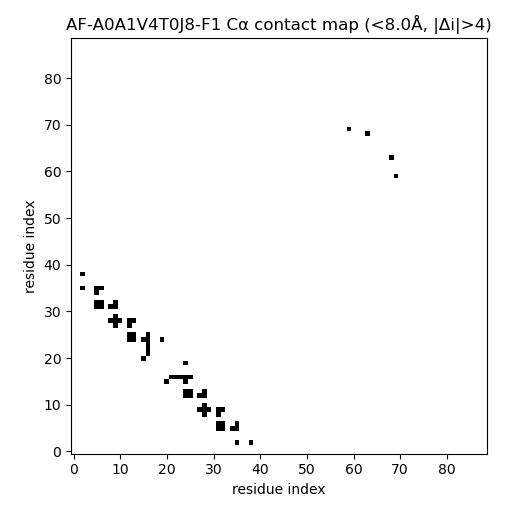 CA 1
ATOM 688 C C . ALA A 1 85 ? 19.642 -3.418 -10.667 1.00 59.75 85 ALA A C 1
ATOM 690 O O . ALA A 1 85 ? 19.581 -4.010 -9.591 1.00 59.75 85 ALA A O 1
ATOM 691 N N . LEU A 1 86 ? 20.419 -2.344 -10.842 1.00 60.09 86 LEU A N 1
ATOM 692 C CA . LEU A 1 86 ? 21.225 -1.731 -9.780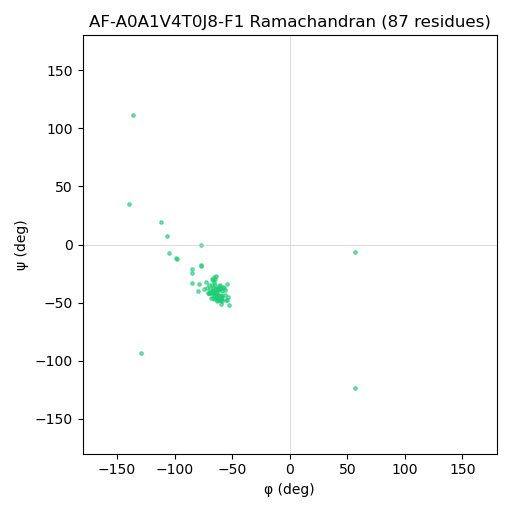 1.00 60.09 86 LEU A CA 1
ATOM 693 C C . LEU A 1 86 ? 20.439 -0.727 -8.924 1.00 60.09 86 LEU A C 1
ATOM 695 O O . LEU A 1 86 ? 20.815 -0.497 -7.783 1.00 60.09 86 LEU A O 1
ATOM 699 N N . ALA A 1 87 ? 19.369 -0.127 -9.452 1.00 58.16 87 ALA A N 1
ATOM 700 C CA . ALA A 1 87 ? 18.532 0.821 -8.711 1.00 58.16 87 ALA A CA 1
ATOM 701 C C . ALA A 1 87 ? 17.569 0.141 -7.716 1.00 58.16 87 ALA A C 1
ATOM 703 O O . ALA A 1 87 ? 17.057 0.805 -6.819 1.00 58.16 87 ALA A O 1
ATOM 704 N N . TYR A 1 88 ? 17.327 -1.163 -7.882 1.00 55.50 88 TYR A N 1
ATOM 705 C CA . TYR A 1 88 ? 16.404 -1.966 -7.071 1.00 55.50 88 TYR A CA 1
ATOM 706 C C . TYR A 1 88 ? 17.112 -3.020 -6.184 1.00 55.50 88 TYR A C 1
ATOM 708 O O . TYR A 1 88 ? 16.462 -3.971 -5.753 1.00 55.50 88 TYR A O 1
ATOM 716 N N . ASN A 1 89 ? 18.421 -2.879 -5.913 1.00 43.81 89 ASN A N 1
ATOM 717 C CA . ASN A 1 89 ? 19.188 -3.722 -4.973 1.00 43.81 89 ASN A CA 1
ATOM 718 C C . ASN A 1 89 ? 19.819 -2.904 -3.845 1.00 43.81 89 ASN A C 1
ATOM 720 O O . ASN A 1 89 ? 20.365 -1.820 -4.146 1.00 43.81 89 ASN A O 1
#

Organism: NCBI:txid64969

Foldseek 3Di:
DLLVVLVVLLVVLVVCLVPPVPVVSVVSSVVSVVVNVVVVVVVVVVVVVVVVVVVVVVVVVVPDPDPPVVVVVVVVVVVVVVVVVVVVD

Secondary structure (DSSP, 8-state):
-HHHHHHHHHHHHHHHTTTTTTHHHHHHHHHHHHHHHHHHHHHHHHHHHHHHHHHHHHHHHHH-TTSTTHHHHHHHHHHHHHHHHHHT-

Mean predicted aligned error: 9.63 Å

InterPro domains:
  IPR021739 SaV-like [PF11753] (2-34)

Sequence (89 aa):
EFVGFCKGNVLKYLLRYKDKNGLEDLEKAKIYLNWLIDELVAEDLNKTFDERFEEIEREEQEKCSCGCVIAKIAKVMTVVKATKALAYN

pLDDT: mean 81.68, std 17.18, range [43.81, 98.75]

Solvent-accessible surface area (backbone atoms only — not comparable to full-atom values): 4970 Å² total; per-residue (Å²): 113,68,67,62,52,26,53,51,46,24,51,54,23,69,71,38,16,92,84,68,60,39,69,62,24,51,54,50,19,51,54,31,47,49,54,44,50,54,51,53,50,52,52,51,50,51,50,54,52,51,55,53,49,55,51,52,57,54,58,54,65,78,71,54,98,71,71,71,62,60,63,56,51,55,52,53,51,52,51,52,54,52,52,55,60,58,75,78,106

Radius of gyration: 21.56 Å; Cα contacts (8 Å, |Δi|>4): 34; chains: 1; bounding box: 35×19×66 Å